Protein AF-A0A1V4KZJ6-F1 (afdb_monomer)

pLDDT: mean 80.82, std 16.22, range [48.38, 98.06]

Sequence (79 aa):
MSRKAAETTRNINNAFGPGTANEHTVQWQFKKFCKGDKSLEDEERSGWPLEVDNDQLRAIIKADGHSHCLVVCCQSDPL

Nearest PDB structures (foldseek):
  7s03-assembly1_A-2  TM=6.648E-01  e=2.938E-06  Homo sapiens
  3hot-assembly1_B  TM=6.278E-01  e=4.579E-02  Drosophila mauritiana

Solvent-accessible surface area (backbone atoms only — not comparable to full-atom values): 4904 Å² total; per-residue (Å²): 110,65,71,60,21,50,50,50,26,52,54,48,17,71,76,74,35,83,78,73,46,50,45,69,59,46,46,51,48,52,53,40,45,74,73,70,49,78,77,83,70,80,73,82,74,83,63,83,80,69,90,65,54,68,66,58,53,50,48,49,53,61,65,43,52,72,57,55,54,53,56,57,57,73,71,62,76,78,131

Foldseek 3Di:
DQVVLVVVQVVCCVVPNHPPDDSVVSVVQVVCVVVVNPDPDDPDPPPPPPPDDPVNVVVCCVVCVVVVVVVVVVVPDDD

Mean predicted aligned error: 14.33 Å

Structure (mmCIF, N/CA/C/O backbone):
data_AF-A0A1V4KZJ6-F1
#
_entry.id   AF-A0A1V4KZJ6-F1
#
loop_
_atom_site.group_PDB
_atom_site.id
_atom_site.type_symbol
_atom_site.label_atom_id
_atom_site.label_alt_id
_atom_site.label_comp_id
_atom_site.label_asym_id
_atom_site.label_entity_id
_atom_site.label_seq_id
_atom_site.pdbx_PDB_ins_code
_atom_site.Cartn_x
_atom_site.Cartn_y
_atom_site.Cartn_z
_atom_site.occupancy
_atom_site.B_iso_or_equiv
_atom_site.auth_seq_id
_atom_site.auth_comp_id
_atom_site.auth_asym_id
_atom_site.auth_atom_id
_atom_site.pdbx_PDB_model_num
ATOM 1 N N . MET A 1 1 ? -16.882 0.874 6.080 1.00 70.12 1 MET A N 1
ATOM 2 C CA . MET A 1 1 ? -15.448 0.596 5.831 1.00 70.12 1 MET A CA 1
ATOM 3 C C . MET A 1 1 ? -14.560 1.822 6.055 1.00 70.12 1 MET A C 1
ATOM 5 O O . MET A 1 1 ? -13.580 1.668 6.764 1.00 70.12 1 MET A O 1
ATOM 9 N N . SER A 1 2 ? -14.908 3.025 5.560 1.00 75.75 2 SER A N 1
ATOM 10 C CA . SER A 1 2 ? -14.051 4.235 5.672 1.00 75.75 2 SER A CA 1
ATOM 11 C C . SER A 1 2 ? -13.576 4.560 7.096 1.00 75.75 2 SER A C 1
ATOM 13 O O . SER A 1 2 ? -12.384 4.704 7.312 1.00 75.75 2 SER A O 1
ATOM 15 N N . ARG A 1 3 ? -14.473 4.566 8.100 1.00 90.25 3 ARG A N 1
ATOM 16 C CA . ARG A 1 3 ? -14.089 4.834 9.504 1.00 90.25 3 ARG A CA 1
ATOM 17 C C . ARG A 1 3 ? -13.004 3.884 10.036 1.00 90.25 3 ARG A C 1
ATOM 19 O O . ARG A 1 3 ? -12.083 4.339 10.698 1.00 90.25 3 ARG A O 1
ATOM 26 N N . LYS A 1 4 ? -13.096 2.587 9.712 1.00 92.75 4 LYS A N 1
ATOM 27 C CA . LYS A 1 4 ? -12.086 1.591 10.109 1.00 92.75 4 LYS A CA 1
ATOM 28 C C . LYS A 1 4 ? -10.768 1.801 9.364 1.00 92.75 4 LYS A C 1
ATOM 30 O O . LYS A 1 4 ? -9.714 1.662 9.964 1.00 92.75 4 LYS A O 1
ATOM 35 N N . ALA A 1 5 ? -10.825 2.171 8.084 1.00 94.19 5 ALA A N 1
ATOM 36 C CA . ALA A 1 5 ? -9.627 2.462 7.305 1.00 94.19 5 ALA A CA 1
ATOM 37 C C . ALA A 1 5 ? -8.872 3.680 7.849 1.00 94.19 5 ALA A C 1
ATOM 39 O O . ALA A 1 5 ? -7.679 3.568 8.102 1.00 94.19 5 ALA A O 1
ATOM 40 N N . ALA A 1 6 ? -9.566 4.788 8.124 1.00 95.25 6 ALA A N 1
ATOM 41 C CA . ALA A 1 6 ? -8.961 5.981 8.716 1.00 95.25 6 ALA A CA 1
ATOM 42 C C . ALA A 1 6 ? -8.301 5.690 10.079 1.00 95.25 6 ALA A C 1
ATOM 44 O O . ALA A 1 6 ? -7.191 6.149 10.353 1.00 95.25 6 ALA A O 1
ATOM 45 N N . GLU A 1 7 ? -8.952 4.885 10.924 1.00 96.75 7 GLU A N 1
ATOM 46 C CA . GLU A 1 7 ? -8.396 4.462 12.212 1.00 96.75 7 GLU A CA 1
ATOM 47 C C . GLU A 1 7 ? -7.138 3.599 12.041 1.00 96.75 7 GLU A C 1
ATOM 49 O O . GLU A 1 7 ? -6.112 3.876 12.661 1.00 96.75 7 GLU A O 1
ATOM 54 N N . THR A 1 8 ? -7.176 2.597 11.159 1.00 96.50 8 THR A N 1
ATOM 55 C CA . THR A 1 8 ? -6.011 1.759 10.851 1.00 96.50 8 THR A CA 1
ATOM 56 C C . THR A 1 8 ? -4.858 2.586 10.280 1.00 96.50 8 THR A C 1
ATOM 58 O O . THR A 1 8 ? -3.727 2.439 10.736 1.00 96.50 8 THR A O 1
ATOM 61 N N . THR A 1 9 ? -5.128 3.508 9.353 1.00 97.25 9 THR A N 1
ATOM 62 C CA . THR A 1 9 ? -4.123 4.430 8.811 1.00 97.25 9 THR A CA 1
ATOM 63 C C . THR A 1 9 ? -3.486 5.276 9.908 1.00 97.25 9 THR A C 1
ATOM 65 O O . THR A 1 9 ? -2.262 5.398 9.948 1.00 97.25 9 THR A O 1
ATOM 68 N N . ARG A 1 10 ? -4.282 5.817 10.841 1.00 97.00 10 ARG A N 1
ATOM 69 C CA . ARG A 1 10 ? -3.762 6.564 11.994 1.00 97.00 10 ARG A CA 1
ATOM 70 C C . ARG A 1 10 ? -2.887 5.686 12.889 1.00 97.00 10 ARG A C 1
ATOM 72 O O . ARG A 1 10 ? -1.819 6.132 13.293 1.00 97.00 10 ARG A O 1
ATOM 79 N N . ASN A 1 11 ? -3.305 4.455 13.175 1.00 97.38 11 ASN A N 1
ATOM 80 C CA . ASN A 1 11 ? -2.548 3.537 14.027 1.00 97.38 11 ASN A CA 1
ATOM 81 C C . ASN A 1 11 ? -1.197 3.159 13.398 1.00 97.38 11 ASN A C 1
ATOM 83 O O . ASN A 1 11 ? -0.183 3.177 14.092 1.00 97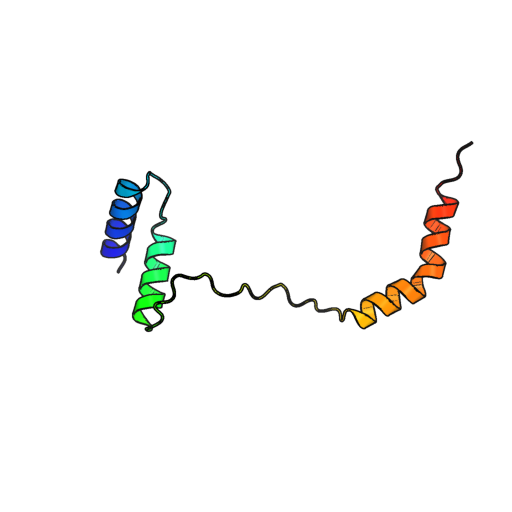.38 11 ASN A O 1
ATOM 87 N N . ILE A 1 12 ? -1.165 2.893 12.086 1.00 96.31 12 ILE A N 1
ATOM 88 C CA . ILE A 1 12 ? 0.074 2.601 11.348 1.00 96.31 12 ILE A CA 1
ATOM 89 C C . ILE A 1 12 ? 0.993 3.827 11.351 1.00 96.31 12 ILE A C 1
ATOM 91 O O . ILE A 1 12 ? 2.156 3.724 11.726 1.00 96.31 12 ILE A O 1
ATOM 95 N N . ASN A 1 13 ? 0.469 5.006 11.017 1.00 97.19 13 ASN A N 1
ATOM 96 C CA . ASN A 1 13 ? 1.270 6.230 11.005 1.00 97.19 13 ASN A CA 1
ATOM 97 C C . ASN A 1 13 ? 1.795 6.613 12.399 1.00 97.19 13 ASN A C 1
ATOM 99 O O . ASN A 1 13 ? 2.872 7.187 12.512 1.00 97.19 13 ASN A O 1
ATOM 103 N N . ASN A 1 14 ? 1.075 6.276 13.470 1.00 97.06 14 ASN A N 1
ATOM 104 C CA . ASN A 1 14 ? 1.554 6.489 14.835 1.00 97.06 14 ASN A CA 1
ATOM 105 C C . ASN A 1 14 ? 2.700 5.536 15.216 1.00 97.06 14 ASN A C 1
ATOM 107 O O . ASN A 1 14 ? 3.596 5.925 15.955 1.00 97.06 14 ASN A O 1
ATOM 111 N N . ALA A 1 15 ? 2.673 4.293 14.726 1.00 98.06 15 ALA A N 1
ATOM 112 C CA . ALA A 1 15 ? 3.692 3.291 15.036 1.00 98.06 15 ALA A CA 1
ATOM 113 C C . ALA A 1 15 ? 4.972 3.452 14.199 1.00 98.06 15 ALA A C 1
ATOM 115 O O . ALA A 1 15 ? 6.069 3.250 14.712 1.00 98.06 15 ALA A O 1
ATOM 116 N N . PHE A 1 16 ? 4.832 3.808 12.921 1.00 96.69 16 PHE A N 1
ATOM 117 C CA . PHE A 1 16 ? 5.931 3.801 11.946 1.00 96.69 16 PHE A CA 1
ATOM 118 C C . PHE A 1 16 ? 6.341 5.197 11.461 1.00 96.69 16 PHE A C 1
ATOM 120 O O . PHE A 1 16 ? 7.352 5.344 10.781 1.00 96.69 16 PHE A O 1
ATOM 127 N N . GLY A 1 17 ? 5.584 6.227 11.838 1.00 96.75 17 GLY A N 1
ATOM 128 C CA . GLY A 1 17 ? 5.823 7.612 11.456 1.00 96.75 17 GLY A CA 1
ATOM 129 C C . GLY A 1 17 ? 4.795 8.147 10.451 1.00 96.75 17 GLY A C 1
ATOM 130 O O . GLY A 1 17 ? 4.129 7.382 9.738 1.00 96.75 17 GLY A O 1
ATOM 131 N N . PRO A 1 18 ? 4.634 9.479 10.391 1.00 95.12 18 PRO A N 1
ATOM 132 C CA . PRO A 1 18 ? 3.674 10.119 9.502 1.00 95.12 18 PRO A CA 1
ATOM 133 C C . PRO A 1 18 ? 3.985 9.810 8.033 1.00 95.12 18 PRO A C 1
ATOM 135 O O . PRO A 1 18 ? 5.135 9.856 7.608 1.00 95.12 18 PRO A O 1
ATOM 138 N N . GLY A 1 19 ? 2.946 9.516 7.249 1.00 93.75 19 GLY A N 1
ATOM 139 C CA . GLY A 1 19 ? 3.068 9.229 5.815 1.00 93.75 19 GLY A CA 1
ATOM 140 C C . GLY A 1 19 ? 3.356 7.767 5.462 1.00 93.75 19 GLY A C 1
ATOM 141 O O . GLY A 1 19 ? 3.336 7.433 4.282 1.00 93.75 19 GLY A O 1
ATOM 142 N N . THR A 1 20 ? 3.549 6.886 6.449 1.00 96.00 20 THR A N 1
ATOM 143 C CA . THR A 1 20 ? 3.770 5.446 6.217 1.00 96.00 20 THR A CA 1
ATOM 144 C C . THR A 1 20 ? 2.599 4.785 5.485 1.00 96.00 20 THR A C 1
ATOM 146 O O . THR A 1 20 ? 2.788 3.966 4.590 1.00 96.00 20 THR A O 1
ATOM 149 N N . ALA A 1 21 ? 1.371 5.131 5.865 1.00 95.44 21 ALA A N 1
ATOM 150 C CA . ALA A 1 21 ? 0.149 4.593 5.294 1.00 95.44 21 ALA A CA 1
ATOM 151 C C . ALA A 1 21 ? -0.765 5.701 4.776 1.00 95.44 21 ALA A C 1
ATOM 153 O O . ALA A 1 21 ? -0.973 6.735 5.419 1.00 95.44 21 ALA A O 1
ATOM 154 N N . ASN A 1 22 ? -1.386 5.412 3.634 1.00 94.31 22 ASN A N 1
ATOM 155 C CA . ASN A 1 22 ? -2.463 6.191 3.041 1.00 94.31 22 ASN A CA 1
ATOM 156 C C . ASN A 1 22 ? -3.804 5.475 3.284 1.00 94.31 22 ASN A C 1
ATOM 158 O O . ASN A 1 22 ? -3.891 4.252 3.148 1.00 94.31 22 ASN A O 1
ATOM 162 N N . GLU A 1 23 ? -4.858 6.224 3.618 1.00 95.12 23 GLU A N 1
ATOM 163 C CA . GLU A 1 23 ? -6.209 5.675 3.794 1.00 95.12 23 GLU A CA 1
ATOM 164 C C . GLU A 1 23 ? -6.699 4.943 2.542 1.00 95.12 23 GLU A C 1
ATOM 166 O O . GLU A 1 23 ? -7.292 3.872 2.654 1.00 95.12 23 GLU A O 1
ATOM 171 N N . HIS A 1 24 ? -6.399 5.458 1.348 1.00 94.56 24 HIS A N 1
ATOM 172 C CA . HIS A 1 24 ? -6.786 4.819 0.094 1.00 94.56 24 HIS A CA 1
ATOM 173 C C . HIS A 1 24 ? -6.172 3.416 -0.047 1.00 94.56 24 HIS A C 1
ATOM 175 O O . HIS A 1 24 ? -6.872 2.464 -0.400 1.00 94.56 24 HIS A O 1
ATOM 181 N N . THR A 1 25 ? -4.890 3.264 0.30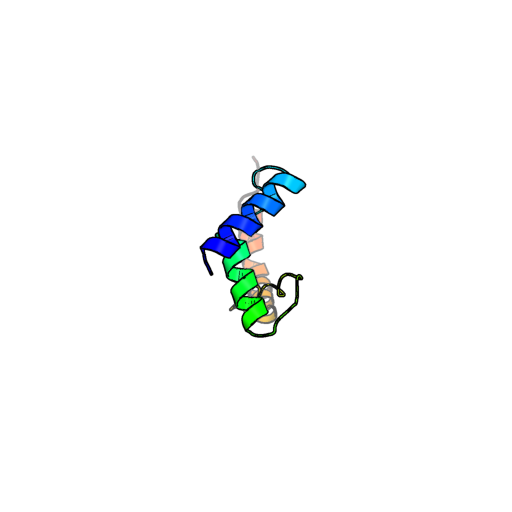2 1.00 93.06 25 THR A N 1
ATOM 182 C CA . THR A 1 25 ? -4.195 1.968 0.289 1.00 93.06 25 THR A CA 1
ATOM 183 C C . THR A 1 25 ? -4.820 1.000 1.289 1.00 93.06 25 THR A C 1
ATOM 185 O O . THR A 1 25 ? -5.124 -0.138 0.939 1.00 93.06 25 THR A O 1
ATOM 188 N N . VAL A 1 26 ? -5.097 1.459 2.513 1.00 94.44 26 VAL A N 1
ATOM 189 C CA . VAL A 1 26 ? -5.730 0.636 3.557 1.00 94.44 26 VAL A CA 1
ATOM 190 C C . VAL A 1 26 ? -7.150 0.219 3.156 1.00 94.44 26 VAL A C 1
ATOM 192 O O . VAL A 1 26 ? -7.550 -0.928 3.359 1.00 94.44 26 VAL A O 1
ATOM 195 N N . GLN A 1 27 ? -7.923 1.113 2.535 1.00 95.06 27 GLN A N 1
ATOM 196 C CA . GLN A 1 27 ? -9.244 0.777 2.002 1.00 95.06 27 GLN A CA 1
ATOM 197 C C . GLN A 1 27 ? -9.170 -0.274 0.889 1.00 95.06 27 GLN A C 1
ATOM 199 O O . GLN A 1 27 ? -10.003 -1.184 0.858 1.00 95.06 27 GLN A O 1
ATOM 204 N N . TRP A 1 28 ? -8.204 -0.157 -0.025 1.00 93.00 28 TRP A N 1
ATOM 205 C CA . TRP A 1 28 ? -7.991 -1.141 -1.086 1.00 93.00 28 TRP A CA 1
ATOM 206 C C . TRP A 1 28 ? -7.607 -2.511 -0.512 1.00 93.00 28 TRP A C 1
ATOM 208 O O . TRP A 1 28 ? -8.236 -3.509 -0.865 1.00 93.00 28 TRP A O 1
ATOM 218 N N . GLN A 1 29 ? -6.690 -2.553 0.457 1.00 92.69 29 GLN A N 1
ATOM 219 C CA . GLN A 1 29 ? -6.323 -3.789 1.153 1.00 92.69 29 GLN A CA 1
ATOM 220 C C . GLN A 1 29 ? -7.521 -4.428 1.862 1.00 92.69 29 GLN A C 1
ATOM 222 O O . GLN A 1 29 ? -7.758 -5.620 1.700 1.00 92.69 29 GLN A O 1
ATOM 227 N N . PHE A 1 30 ? -8.354 -3.654 2.570 1.00 92.69 30 PHE A N 1
ATOM 228 C CA . PHE A 1 30 ? -9.575 -4.199 3.173 1.00 92.69 30 PHE A CA 1
ATOM 229 C C . PHE A 1 30 ? -10.516 -4.820 2.135 1.00 92.69 30 PHE A C 1
ATOM 231 O O . PHE A 1 30 ? -11.103 -5.867 2.400 1.00 92.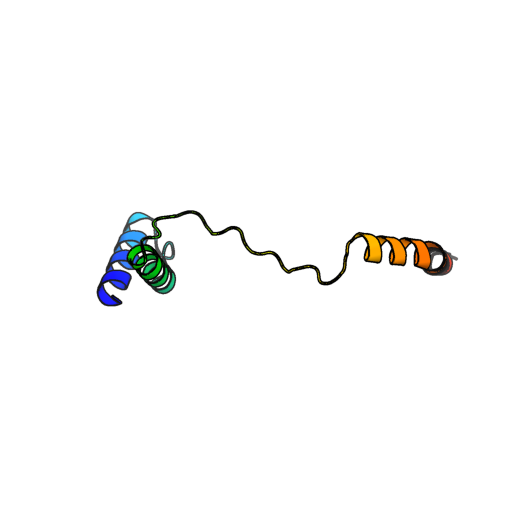69 30 PHE A O 1
ATOM 238 N N . LYS A 1 31 ? -10.656 -4.218 0.947 1.00 92.94 31 LYS A N 1
ATOM 239 C CA . LYS A 1 31 ? -11.450 -4.809 -0.144 1.00 92.94 31 LYS A CA 1
ATOM 240 C C . LYS A 1 31 ? -10.836 -6.119 -0.643 1.00 92.94 31 LYS A C 1
ATOM 242 O O . LYS A 1 31 ? -11.591 -7.059 -0.881 1.00 92.94 31 LYS A O 1
ATOM 247 N N . LYS A 1 32 ? -9.507 -6.183 -0.783 1.00 92.31 32 LYS A N 1
ATOM 248 C CA . LYS A 1 32 ? -8.763 -7.395 -1.166 1.00 92.31 32 LYS A CA 1
ATOM 249 C C . LYS A 1 32 ? -8.985 -8.512 -0.136 1.00 92.31 32 LYS A C 1
ATOM 251 O O . LYS A 1 32 ? -9.510 -9.569 -0.483 1.00 92.31 32 LYS A O 1
ATOM 256 N N . PHE A 1 33 ? -8.799 -8.204 1.149 1.00 91.94 33 PHE A N 1
ATOM 257 C CA . PHE A 1 33 ? -9.046 -9.133 2.256 1.00 91.94 33 PHE A CA 1
ATOM 258 C C . PHE A 1 33 ? -10.496 -9.615 2.340 1.00 91.94 33 PHE A C 1
ATOM 260 O O . PHE A 1 33 ? -10.734 -10.797 2.586 1.00 91.94 33 PHE A O 1
ATOM 267 N N . CYS A 1 34 ? -11.481 -8.745 2.096 1.00 91.94 34 CYS A N 1
ATOM 268 C CA . CYS A 1 34 ? -12.889 -9.148 2.067 1.00 91.94 34 CYS A CA 1
ATOM 269 C C . CYS A 1 34 ? -13.225 -10.117 0.926 1.00 91.94 34 CYS A C 1
ATOM 271 O O . CYS A 1 34 ? -14.184 -10.872 1.053 1.00 91.94 34 CYS A O 1
ATOM 273 N N . LYS A 1 35 ? -12.449 -10.119 -0.163 1.00 93.94 35 LYS A N 1
ATOM 274 C CA . LYS A 1 35 ? -12.585 -11.087 -1.262 1.00 93.94 35 LYS A CA 1
ATOM 275 C C . LYS A 1 35 ? -11.882 -12.420 -0.975 1.00 93.94 35 LYS A C 1
ATOM 277 O O . LYS A 1 35 ? -11.955 -13.323 -1.798 1.00 93.94 35 LYS A O 1
ATOM 282 N N . GLY A 1 36 ? -11.228 -12.554 0.182 1.00 93.62 36 GLY A N 1
ATOM 283 C CA . GLY A 1 36 ? -10.510 -13.761 0.596 1.00 93.62 36 GLY A CA 1
ATOM 284 C C . GLY A 1 36 ? -9.036 -13.782 0.195 1.00 93.62 36 GLY A C 1
ATOM 285 O O . GLY A 1 36 ? -8.307 -14.661 0.651 1.00 93.62 36 GLY A O 1
ATOM 286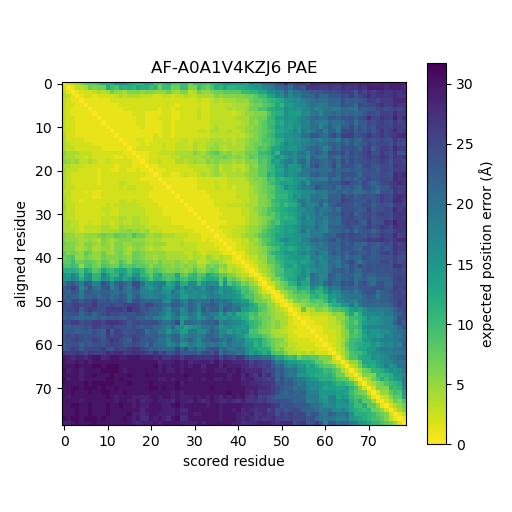 N N . ASP A 1 37 ? -8.582 -12.802 -0.583 1.00 92.81 37 ASP A N 1
ATOM 287 C CA . ASP A 1 37 ? -7.176 -12.652 -0.929 1.00 92.81 37 ASP A CA 1
ATOM 288 C C . ASP A 1 37 ? -6.435 -11.958 0.214 1.00 92.81 37 ASP A C 1
ATOM 290 O O . ASP A 1 37 ? -6.684 -10.792 0.518 1.00 92.81 37 ASP A O 1
ATOM 294 N N . LYS A 1 38 ? -5.552 -12.715 0.871 1.00 90.50 38 LYS A N 1
ATOM 295 C CA . LYS A 1 38 ? -4.760 -12.291 2.032 1.00 90.50 38 LYS A CA 1
ATOM 296 C C . LYS A 1 38 ? -3.286 -12.062 1.703 1.00 90.50 38 LYS A C 1
ATOM 298 O O . LYS A 1 38 ? -2.487 -11.924 2.628 1.00 90.50 38 LYS A O 1
ATOM 303 N N . SER A 1 39 ? -2.925 -12.041 0.421 1.00 90.50 39 SER A N 1
ATOM 304 C CA . SER A 1 39 ? -1.561 -11.726 0.001 1.00 90.50 39 SER A CA 1
ATOM 305 C C . SER A 1 39 ? -1.199 -10.287 0.382 1.00 90.50 39 SER A C 1
ATOM 307 O O . SER A 1 39 ? -1.993 -9.359 0.210 1.00 90.50 39 SER A O 1
ATOM 309 N N . LEU A 1 40 ? -0.005 -10.124 0.955 1.00 87.56 40 LEU A N 1
ATOM 310 C CA . LEU A 1 40 ? 0.599 -8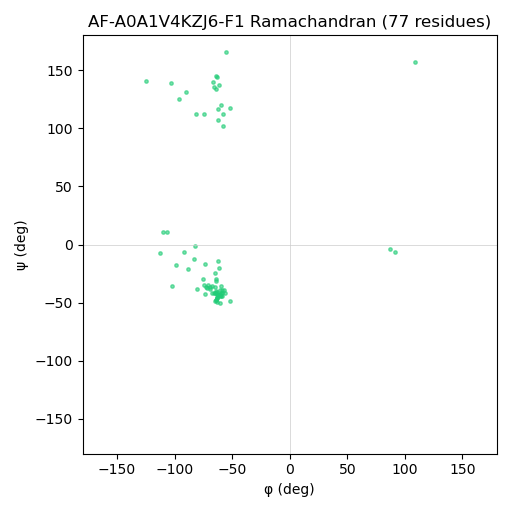.820 1.255 1.00 87.56 40 LEU A CA 1
ATOM 311 C C . LEU A 1 40 ? 1.621 -8.397 0.193 1.00 87.56 40 LEU A C 1
ATOM 313 O O . LEU A 1 40 ? 1.981 -7.226 0.134 1.00 87.56 40 LEU A O 1
ATOM 317 N N . GLU A 1 41 ? 2.084 -9.356 -0.608 1.00 87.25 41 GLU A N 1
ATOM 318 C CA . GLU A 1 41 ? 2.968 -9.144 -1.750 1.00 87.25 41 GLU A CA 1
ATOM 319 C C . GLU A 1 41 ? 2.253 -8.296 -2.814 1.00 87.25 41 GLU A C 1
ATOM 321 O O . GLU A 1 41 ? 1.035 -8.420 -3.009 1.00 87.25 41 GLU A O 1
ATOM 326 N N . ASP A 1 42 ? 3.014 -7.443 -3.501 1.00 83.69 42 ASP A N 1
ATOM 327 C CA . ASP A 1 42 ? 2.517 -6.764 -4.698 1.00 83.69 42 ASP A CA 1
ATOM 328 C C . ASP A 1 42 ? 2.296 -7.827 -5.780 1.00 83.69 42 ASP A C 1
ATOM 330 O O . ASP A 1 42 ? 3.086 -8.765 -5.922 1.00 83.69 42 ASP A O 1
ATOM 334 N N . GLU A 1 43 ? 1.207 -7.706 -6.534 1.00 84.50 43 GLU A N 1
ATOM 335 C CA . GLU A 1 43 ? 1.021 -8.568 -7.698 1.00 84.50 43 GLU A CA 1
ATOM 336 C C . GLU A 1 43 ? 2.139 -8.295 -8.703 1.00 84.50 43 GLU A C 1
ATOM 338 O O . GLU A 1 43 ? 2.587 -7.153 -8.859 1.00 84.50 43 GLU A O 1
ATOM 343 N N . GLU A 1 44 ? 2.591 -9.351 -9.387 1.00 87.25 44 GLU A N 1
ATOM 344 C CA . GLU A 1 44 ?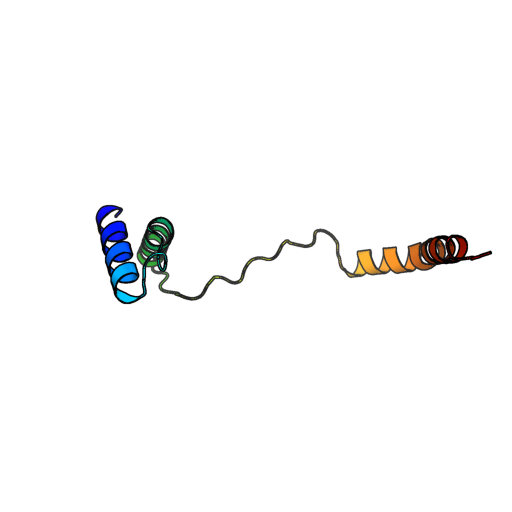 3.530 -9.192 -10.487 1.00 87.25 44 GLU A CA 1
ATOM 345 C C . GLU A 1 44 ? 2.948 -8.155 -11.445 1.00 87.25 44 GLU A C 1
ATOM 347 O O . GLU A 1 44 ? 1.844 -8.313 -11.978 1.00 87.25 44 GLU A O 1
ATOM 352 N N . ARG A 1 45 ? 3.663 -7.037 -11.603 1.00 82.25 45 ARG A N 1
ATOM 353 C CA . ARG A 1 45 ? 3.202 -5.973 -12.481 1.00 82.25 45 ARG A CA 1
ATOM 354 C C . ARG A 1 45 ? 3.144 -6.565 -13.871 1.00 82.25 45 ARG A C 1
ATOM 356 O O . ARG A 1 45 ? 4.181 -6.924 -14.423 1.00 82.25 45 ARG A O 1
ATOM 363 N N . SER A 1 46 ? 1.945 -6.621 -14.444 1.00 78.81 46 SER A N 1
ATOM 364 C CA . SER A 1 46 ? 1.806 -6.825 -15.875 1.00 78.81 46 SER A CA 1
ATOM 365 C C . SER A 1 46 ? 2.576 -5.686 -16.536 1.00 78.81 46 SER A C 1
ATOM 367 O O . SER A 1 46 ? 2.129 -4.534 -16.518 1.00 78.81 46 SER A O 1
ATOM 369 N N . GLY A 1 47 ? 3.785 -5.983 -17.013 1.00 80.06 47 GLY A N 1
ATOM 370 C CA . GLY A 1 47 ? 4.578 -5.036 -17.778 1.00 80.06 47 GLY A CA 1
ATOM 371 C C . GLY A 1 47 ? 3.771 -4.542 -18.974 1.00 80.06 47 GLY A C 1
ATOM 372 O O . GLY A 1 47 ? 2.746 -5.127 -19.332 1.00 80.06 47 GLY A O 1
ATOM 373 N N . TRP A 1 48 ? 4.224 -3.463 -19.608 1.00 79.00 48 TRP A N 1
ATOM 374 C CA . TRP A 1 48 ? 3.623 -3.070 -20.876 1.00 79.00 48 TRP A CA 1
ATOM 375 C C . TRP A 1 48 ? 3.802 -4.242 -21.853 1.00 79.00 48 TRP A C 1
ATOM 377 O O . TRP A 1 48 ? 4.949 -4.634 -22.088 1.00 79.00 48 TRP A O 1
ATOM 387 N N . PRO A 1 49 ? 2.722 -4.840 -22.393 1.00 67.88 49 PRO A N 1
ATOM 388 C CA . PRO A 1 49 ? 2.873 -5.768 -23.499 1.00 67.88 49 PRO A CA 1
ATOM 389 C C . PRO A 1 49 ? 3.567 -5.016 -24.634 1.00 67.88 49 PRO A C 1
ATOM 391 O O . PRO A 1 49 ? 3.018 -4.060 -25.181 1.00 67.88 49 PRO A O 1
ATOM 394 N N . LEU A 1 50 ? 4.805 -5.403 -24.938 1.00 66.75 50 LEU A N 1
ATOM 395 C CA . LEU A 1 50 ? 5.483 -4.944 -26.139 1.00 66.75 50 LEU A CA 1
ATOM 396 C C . LEU A 1 50 ? 4.661 -5.464 -27.316 1.00 66.75 50 LEU A C 1
ATOM 398 O O . LEU A 1 50 ? 4.628 -6.660 -27.584 1.00 66.75 50 LEU A O 1
ATOM 402 N N . GLU A 1 51 ? 3.947 -4.552 -27.973 1.00 70.50 51 GLU A N 1
ATOM 403 C CA . GLU A 1 51 ? 3.151 -4.841 -29.171 1.00 70.50 51 GLU A CA 1
ATOM 404 C C . GLU A 1 51 ? 4.039 -5.339 -30.324 1.00 70.50 51 GLU A C 1
ATOM 406 O O . GLU A 1 51 ? 3.565 -6.013 -31.236 1.00 70.50 51 GLU A O 1
ATOM 411 N N . VAL A 1 52 ? 5.343 -5.046 -30.253 1.00 70.50 52 VAL A N 1
ATOM 412 C CA . VAL A 1 52 ? 6.339 -5.493 -31.219 1.00 70.50 52 VAL A CA 1
ATOM 413 C C . VAL A 1 52 ? 7.047 -6.753 -30.726 1.00 70.50 52 VAL A C 1
ATOM 415 O O . VAL A 1 52 ? 7.623 -6.799 -29.638 1.00 70.50 52 VAL A O 1
ATOM 418 N N . ASP A 1 53 ? 7.018 -7.776 -31.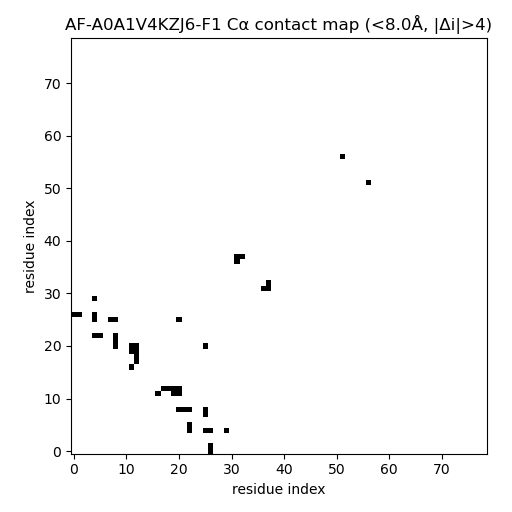571 1.00 82.25 53 ASP A N 1
ATOM 419 C CA . ASP A 1 53 ? 7.787 -8.998 -31.396 1.00 82.25 53 ASP A CA 1
ATOM 420 C C . ASP A 1 53 ? 9.297 -8.706 -31.498 1.00 82.25 53 ASP A C 1
ATOM 422 O O . ASP A 1 53 ? 9.757 -7.977 -32.384 1.00 82.25 53 ASP A O 1
ATOM 426 N N . ASN A 1 54 ? 10.085 -9.280 -30.586 1.00 81.25 54 ASN A N 1
ATOM 427 C CA . ASN A 1 54 ? 11.525 -9.023 -30.502 1.00 81.25 54 ASN A CA 1
ATOM 428 C C . ASN A 1 54 ? 12.270 -9.514 -31.751 1.00 81.25 54 ASN A C 1
ATOM 430 O O . ASN A 1 54 ? 13.262 -8.900 -32.153 1.00 81.25 54 ASN A O 1
ATOM 434 N N . ASP A 1 55 ? 11.788 -10.583 -32.390 1.00 82.31 55 ASP A N 1
ATOM 435 C CA . ASP A 1 55 ? 12.389 -11.100 -33.618 1.00 82.31 55 ASP A CA 1
ATOM 436 C C . ASP A 1 55 ? 12.096 -10.189 -34.816 1.00 82.31 55 ASP A C 1
ATOM 438 O O . ASP A 1 55 ? 12.991 -9.945 -35.631 1.00 82.31 55 ASP A O 1
ATOM 442 N N . GLN A 1 56 ? 10.898 -9.597 -34.881 1.00 80.56 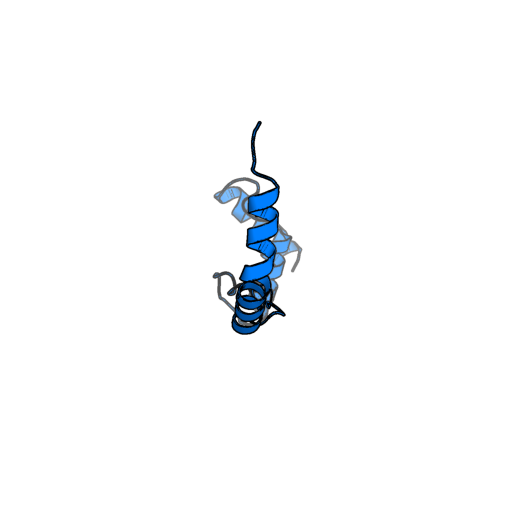56 GLN A N 1
ATOM 443 C CA . GLN A 1 56 ? 10.578 -8.545 -35.852 1.00 80.56 56 GLN A CA 1
ATOM 444 C C . GLN A 1 56 ? 11.438 -7.295 -35.644 1.00 80.56 56 GLN A C 1
ATOM 446 O O . GLN A 1 56 ? 12.021 -6.786 -36.603 1.00 80.56 56 GLN A O 1
ATOM 451 N N . LEU A 1 57 ? 11.592 -6.831 -34.400 1.00 80.31 57 LEU A N 1
ATOM 452 C CA . LEU A 1 57 ? 12.453 -5.687 -34.086 1.00 80.31 57 LEU A CA 1
ATOM 453 C C . LEU A 1 57 ? 13.910 -5.962 -34.483 1.00 80.31 57 LEU A C 1
ATOM 455 O O . LEU A 1 57 ? 14.575 -5.122 -35.090 1.00 80.31 57 LEU A O 1
ATOM 459 N N . ARG A 1 58 ? 14.398 -7.174 -34.204 1.00 81.56 58 ARG A N 1
ATOM 460 C CA . ARG A 1 58 ? 15.736 -7.613 -34.603 1.00 81.56 58 ARG A CA 1
ATOM 461 C C . ARG A 1 58 ? 15.887 -7.700 -36.122 1.00 81.56 58 ARG A C 1
ATOM 463 O O . ARG A 1 58 ? 16.958 -7.380 -36.637 1.00 81.56 58 ARG A O 1
ATOM 470 N N . ALA A 1 59 ? 14.847 -8.116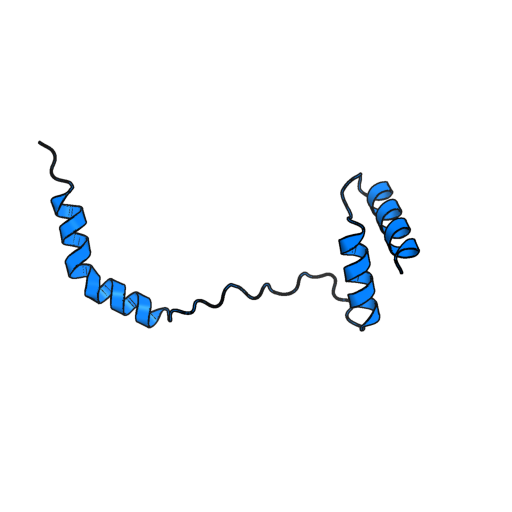 -36.841 1.00 81.31 59 ALA A N 1
ATOM 471 C CA . ALA A 1 59 ? 14.841 -8.149 -38.299 1.00 81.31 59 ALA A CA 1
ATOM 472 C C . ALA A 1 59 ? 14.911 -6.737 -38.898 1.00 81.31 59 ALA A C 1
ATOM 474 O O . ALA A 1 59 ? 15.699 -6.528 -39.817 1.00 81.31 59 ALA A O 1
ATOM 475 N N . ILE A 1 60 ? 14.176 -5.771 -38.334 1.00 77.44 60 ILE A N 1
ATOM 476 C CA . ILE A 1 60 ? 14.227 -4.358 -38.738 1.00 77.44 60 ILE A CA 1
ATOM 477 C C . ILE A 1 60 ? 15.623 -3.786 -38.480 1.00 77.44 60 ILE A C 1
ATOM 479 O O . ILE A 1 60 ? 16.240 -3.281 -39.405 1.00 77.44 60 ILE A O 1
ATOM 483 N N . ILE A 1 61 ? 16.199 -3.973 -37.286 1.00 77.81 61 ILE A N 1
ATOM 484 C CA . ILE A 1 61 ? 17.572 -3.517 -36.980 1.00 77.81 61 ILE A CA 1
ATOM 485 C C . ILE A 1 61 ? 18.606 -4.162 -37.915 1.00 77.81 61 ILE A C 1
ATOM 487 O O . ILE A 1 61 ? 19.588 -3.529 -38.291 1.00 77.81 61 ILE A O 1
ATOM 491 N N . LYS A 1 62 ? 18.410 -5.423 -38.315 1.00 75.19 62 LYS A N 1
ATOM 492 C CA . LYS A 1 62 ? 19.306 -6.113 -39.252 1.00 75.19 62 LYS A CA 1
ATOM 493 C C . LYS A 1 62 ? 19.131 -5.630 -40.697 1.00 75.19 62 LYS A C 1
ATOM 495 O O . LYS A 1 62 ? 20.119 -5.580 -41.425 1.00 75.19 62 LYS A O 1
ATOM 500 N N . ALA A 1 63 ? 17.910 -5.289 -41.103 1.00 72.56 63 ALA A N 1
ATOM 501 C CA . ALA A 1 63 ? 17.602 -4.738 -42.420 1.00 72.56 63 ALA A CA 1
ATOM 502 C C . ALA A 1 63 ? 18.066 -3.274 -42.546 1.00 72.56 63 ALA A C 1
ATOM 504 O O . ALA A 1 63 ? 18.702 -2.914 -43.533 1.00 72.56 63 ALA A O 1
ATOM 505 N N . ASP A 1 64 ? 17.845 -2.470 -41.505 1.00 62.81 64 ASP A N 1
ATOM 506 C CA . ASP A 1 64 ? 18.250 -1.063 -41.409 1.00 62.81 64 ASP A CA 1
ATOM 507 C C . ASP A 1 64 ? 19.708 -0.885 -40.963 1.00 62.81 64 ASP A C 1
ATOM 509 O O . ASP A 1 64 ? 20.282 0.194 -41.113 1.00 62.81 64 ASP A O 1
ATOM 513 N N . GLY A 1 65 ? 20.355 -1.945 -40.471 1.00 55.97 65 GLY A N 1
ATOM 514 C CA . GLY A 1 65 ? 21.762 -1.959 -40.061 1.00 55.97 65 GLY A CA 1
ATOM 515 C C . GLY A 1 65 ? 22.749 -1.675 -41.197 1.00 55.97 65 GLY A C 1
ATOM 516 O O . GLY A 1 65 ? 23.901 -1.340 -40.929 1.00 55.97 65 GLY A O 1
ATOM 517 N N . HIS A 1 66 ? 22.304 -1.740 -42.457 1.00 56.59 66 HIS A N 1
ATOM 518 C CA . HIS A 1 66 ? 23.091 -1.300 -43.613 1.00 56.59 66 HIS A CA 1
ATOM 519 C C . HIS A 1 66 ? 22.900 0.195 -43.938 1.00 56.59 66 HIS A C 1
ATOM 521 O O . HIS A 1 66 ? 23.773 0.808 -44.548 1.00 56.59 66 HIS A O 1
ATOM 527 N N . SER A 1 67 ? 21.803 0.806 -43.483 1.00 54.44 67 SER A N 1
ATOM 528 C CA . SER A 1 67 ? 21.435 2.195 -43.793 1.00 54.44 67 SER A CA 1
ATOM 529 C C . SER A 1 67 ? 21.743 3.158 -42.642 1.00 54.44 67 SER A C 1
ATOM 531 O O . SER A 1 67 ? 22.176 4.282 -42.880 1.00 54.44 67 SER A O 1
ATOM 533 N N . HIS A 1 68 ? 21.590 2.729 -41.384 1.00 50.31 68 HIS A N 1
ATOM 534 C CA . HIS A 1 68 ? 21.838 3.582 -40.216 1.00 50.31 68 HIS A CA 1
ATOM 535 C C . HIS A 1 68 ? 23.337 3.786 -39.931 1.00 50.31 68 HIS A C 1
ATOM 537 O O . HIS A 1 68 ? 23.739 4.843 -39.447 1.00 50.31 68 HIS A O 1
ATOM 543 N N . CYS A 1 69 ? 24.190 2.813 -40.277 1.00 48.38 69 CYS A N 1
ATOM 544 C CA . CYS A 1 69 ? 25.640 2.950 -40.100 1.00 48.38 69 CYS A CA 1
ATOM 545 C C . CYS A 1 69 ? 26.233 4.018 -41.041 1.00 48.38 69 CYS A C 1
ATOM 547 O O . CYS A 1 69 ? 27.096 4.786 -40.629 1.00 48.38 69 CYS A O 1
ATOM 549 N N . LEU A 1 70 ? 25.711 4.143 -42.270 1.00 50.41 70 LEU A N 1
ATOM 550 C CA . LEU A 1 70 ? 26.127 5.197 -43.202 1.00 50.41 70 LEU A CA 1
ATOM 551 C C . LEU A 1 70 ? 25.801 6.598 -42.669 1.00 50.41 70 LEU A C 1
ATOM 553 O O . LEU A 1 70 ? 26.641 7.486 -42.768 1.00 50.41 70 LEU A O 1
ATOM 557 N N . VAL A 1 71 ? 24.630 6.795 -42.053 1.00 51.84 71 VAL A N 1
ATOM 558 C CA . VAL A 1 71 ? 24.243 8.114 -41.519 1.00 51.84 71 VAL A CA 1
ATOM 559 C C . VAL A 1 71 ? 25.135 8.518 -40.339 1.00 51.84 71 VAL A C 1
ATOM 561 O O . VAL A 1 71 ? 25.598 9.652 -40.288 1.00 51.84 71 VAL A O 1
ATOM 564 N N . VAL A 1 72 ? 25.463 7.589 -39.432 1.00 52.03 72 VAL A N 1
ATOM 565 C CA . VAL A 1 72 ? 26.360 7.888 -38.298 1.00 52.03 72 VAL A CA 1
ATOM 566 C C . VAL A 1 72 ? 27.806 8.131 -38.761 1.00 52.03 72 VAL A C 1
ATOM 568 O O . VAL A 1 72 ? 28.475 9.023 -38.233 1.00 52.03 72 VAL A O 1
ATOM 571 N N . CYS A 1 73 ? 28.289 7.400 -39.774 1.00 49.94 73 CYS A N 1
ATOM 572 C CA . CYS A 1 73 ? 29.633 7.599 -40.321 1.00 49.94 73 CYS A CA 1
ATOM 573 C C . CYS A 1 73 ? 29.762 8.895 -41.144 1.00 49.94 73 CYS A C 1
ATOM 575 O O . CYS A 1 73 ? 30.773 9.572 -41.011 1.00 49.94 73 CYS A O 1
ATOM 577 N N . CYS A 1 74 ? 28.748 9.295 -41.923 1.00 51.50 74 CYS A N 1
ATOM 578 C CA . CYS A 1 74 ? 28.786 10.539 -42.711 1.00 51.50 74 CYS A CA 1
ATOM 579 C C . CYS A 1 74 ? 28.625 11.821 -41.874 1.00 51.50 74 CYS A C 1
ATOM 581 O O . CYS A 1 74 ? 28.932 12.905 -42.363 1.00 51.50 74 CYS A O 1
ATOM 583 N N . GLN A 1 75 ? 28.137 11.732 -40.632 1.00 51.88 75 GLN A N 1
ATOM 584 C CA . GLN A 1 75 ? 28.020 12.886 -39.730 1.00 51.88 75 GLN A CA 1
ATOM 585 C C . GLN A 1 75 ? 29.249 13.099 -38.827 1.00 51.88 75 GLN A C 1
ATOM 587 O O . GLN A 1 75 ? 29.288 14.096 -38.108 1.00 51.88 75 GLN A O 1
ATOM 592 N N . SER A 1 76 ? 30.227 12.185 -38.838 1.00 53.97 76 SER A N 1
ATOM 593 C CA . SER A 1 76 ? 31.343 12.183 -37.878 1.00 53.97 76 SER A CA 1
ATOM 594 C C . SER A 1 76 ? 32.707 12.551 -38.475 1.00 53.97 76 SER A C 1
ATOM 596 O O . SER A 1 76 ? 33.700 12.393 -37.773 1.00 53.97 76 SER A O 1
ATOM 598 N N . ASP A 1 77 ? 32.781 13.047 -39.716 1.00 49.25 77 ASP A N 1
ATOM 599 C CA . ASP A 1 77 ? 34.027 13.583 -40.288 1.00 49.25 77 ASP A CA 1
ATOM 600 C C . ASP A 1 77 ? 34.345 14.966 -39.681 1.00 49.25 77 ASP A C 1
ATOM 602 O O . ASP A 1 77 ? 33.618 15.929 -39.952 1.00 49.25 77 ASP A O 1
ATOM 606 N N . PRO A 1 78 ? 35.416 15.122 -38.877 1.00 52.16 78 PRO A N 1
ATOM 607 C CA . PRO A 1 78 ? 35.873 16.425 -38.420 1.00 52.16 78 PRO A CA 1
ATOM 608 C C . PRO A 1 78 ? 36.901 16.982 -39.418 1.00 52.16 78 PRO A C 1
ATOM 610 O O . PRO A 1 78 ? 37.849 16.288 -39.791 1.00 52.16 78 PRO A O 1
ATOM 613 N N . LEU A 1 79 ? 36.723 18.242 -39.828 1.00 53.84 79 LEU A N 1
ATOM 614 C CA . LEU A 1 79 ? 37.819 19.059 -40.368 1.00 53.84 79 LEU A CA 1
ATOM 615 C C . LEU A 1 79 ? 38.899 19.284 -39.302 1.00 53.84 79 LEU A C 1
ATOM 617 O O . LEU A 1 79 ? 38.518 19.494 -38.126 1.00 53.84 79 LEU A O 1
#

Organism: NCBI:txid372326

InterPro domains:
  IPR041426 Mos1 transposase, HTH domain [PF17906] (3-37)
  IPR052709 Transposase-Methyltransferase Hybrid [PTHR46060] (1-67)

Secondary structure (DSSP, 8-state):
-HHHHHHHHHHHHHHH-TTS--HHHHHHHHHHHHTT----SPPPP-----SS-HHHHHHHHHHHTTTHHHHHHHT----

Radius of gyration: 26.09 Å; Cα contacts (8 Å, |Δi|>4): 24; chains: 1; bounding box: 53×33×59 Å